Protein AF-A0A5M8QCH5-F1 (afdb_monomer_lite)

Organism: NCBI:txid1259555

pLDDT: mean 86.13, std 6.24, range [62.19, 92.56]

Sequence (64 aa):
MRHALRETNALSDIVMIVLAILLPPLAVFLHEGLGSRFWISILLTLLFFIPGVIFALLVVTDSI

Radius of gyration: 12.43 Å; chains: 1; bounding box: 17×43×19 Å

InterPro domains:
  IPR000612 Proteolipid membrane potential modulator [PF01679] (13-60)
  IPR000612 Proteolipid membrane potential modulator [PS01309] (18-33)
  IPR000612 Proteolipid membrane potential modulator [PTHR21659] (13-61)

Structure (mmCIF, N/CA/C/O backbone):
data_AF-A0A5M8QCH5-F1
#
_entry.id   AF-A0A5M8QCH5-F1
#
loop_
_atom_site.group_PDB
_atom_site.id
_atom_site.type_symbol
_atom_site.label_atom_id
_atom_site.label_alt_id
_atom_site.label_comp_id
_atom_site.label_asym_id
_atom_site.label_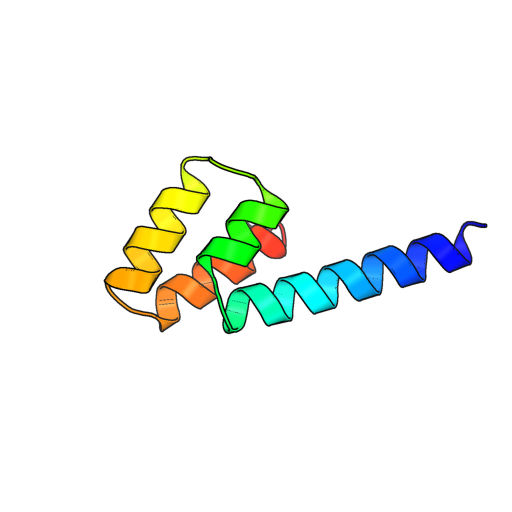entity_id
_atom_site.label_seq_id
_atom_site.pdbx_PDB_ins_code
_atom_site.Cartn_x
_atom_site.Cartn_y
_atom_site.Cartn_z
_atom_site.occupancy
_atom_site.B_iso_or_equiv
_atom_site.auth_seq_id
_atom_site.auth_comp_id
_atom_site.auth_asym_id
_atom_site.auth_atom_id
_atom_site.pdbx_PDB_model_num
ATOM 1 N N . MET A 1 1 ? -3.586 -30.685 6.162 1.00 62.19 1 MET A N 1
ATOM 2 C CA . MET A 1 1 ? -4.141 -29.354 6.504 1.00 62.19 1 MET A CA 1
ATOM 3 C C . MET A 1 1 ? -3.116 -28.219 6.388 1.00 62.19 1 MET A C 1
ATOM 5 O O . MET A 1 1 ? -3.357 -27.302 5.625 1.00 62.19 1 MET A O 1
ATOM 9 N N . ARG A 1 2 ? -1.939 -28.299 7.029 1.00 73.94 2 ARG A N 1
ATOM 10 C CA . ARG A 1 2 ? -0.865 -27.271 6.961 1.00 73.94 2 ARG A CA 1
ATOM 11 C C . ARG A 1 2 ? -0.277 -26.963 5.566 1.00 73.94 2 ARG A C 1
ATOM 13 O O . ARG A 1 2 ? 0.276 -25.888 5.382 1.00 73.94 2 ARG A O 1
ATOM 20 N N . HIS A 1 3 ? -0.418 -27.865 4.591 1.00 69.62 3 HIS A N 1
ATOM 21 C CA . HIS A 1 3 ? 0.037 -27.621 3.214 1.00 69.62 3 HIS A CA 1
ATOM 22 C C . HIS A 1 3 ? -0.910 -26.706 2.422 1.00 69.62 3 HIS A C 1
ATOM 24 O O . HIS A 1 3 ? -0.436 -25.776 1.785 1.00 69.62 3 HIS A O 1
ATOM 30 N N . ALA A 1 4 ? -2.229 -26.889 2.553 1.00 76.56 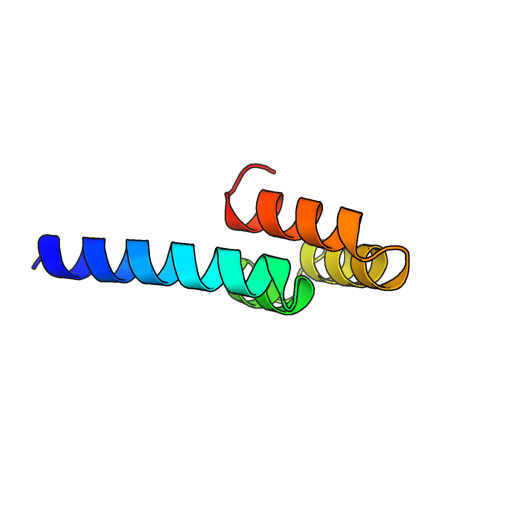4 ALA A N 1
ATOM 31 C CA . ALA A 1 4 ? -3.213 -26.029 1.890 1.00 76.56 4 ALA A CA 1
ATOM 32 C C . ALA A 1 4 ? -3.136 -24.574 2.386 1.00 76.56 4 ALA A C 1
ATOM 34 O O . ALA A 1 4 ? -3.199 -23.654 1.584 1.00 76.56 4 ALA A O 1
ATOM 35 N N . LEU A 1 5 ? -2.900 -24.368 3.690 1.00 75.75 5 LEU A N 1
ATOM 36 C CA . LEU A 1 5 ? -2.751 -23.033 4.290 1.00 75.75 5 LEU A CA 1
ATOM 37 C C . LEU A 1 5 ? -1.493 -22.291 3.807 1.00 75.75 5 LEU A C 1
ATOM 39 O O . LEU A 1 5 ? -1.490 -21.068 3.735 1.00 75.75 5 LEU A O 1
ATOM 43 N N . ARG A 1 6 ? -0.413 -23.009 3.465 1.00 73.06 6 ARG A N 1
ATOM 44 C CA . ARG A 1 6 ? 0.796 -22.388 2.897 1.00 73.06 6 ARG A CA 1
ATOM 45 C C . ARG A 1 6 ? 0.565 -21.885 1.477 1.00 73.06 6 ARG A C 1
ATOM 47 O O . ARG A 1 6 ? 1.035 -20.800 1.163 1.00 73.06 6 ARG A O 1
ATOM 54 N N . GLU A 1 7 ? -0.175 -22.631 0.655 1.00 73.38 7 GLU A N 1
ATOM 55 C CA . GLU A 1 7 ? -0.573 -22.144 -0.671 1.00 73.38 7 GLU A CA 1
ATOM 56 C C . GLU A 1 7 ? -1.505 -20.937 -0.572 1.00 73.38 7 GLU A C 1
ATOM 58 O O . GLU A 1 7 ? -1.325 -19.980 -1.316 1.00 73.38 7 GLU A O 1
ATOM 63 N N . THR A 1 8 ? -2.454 -20.927 0.373 1.00 76.69 8 THR A N 1
ATOM 64 C CA . THR A 1 8 ? -3.369 -19.781 0.524 1.00 76.69 8 THR A CA 1
ATOM 65 C C . THR A 1 8 ? -2.620 -18.501 0.899 1.00 76.69 8 THR A C 1
ATOM 67 O O . THR A 1 8 ? -2.906 -17.460 0.319 1.00 76.69 8 THR A O 1
ATOM 70 N N . ASN A 1 9 ? -1.632 -18.594 1.800 1.00 78.06 9 ASN A N 1
ATOM 71 C CA . ASN A 1 9 ? -0.796 -17.453 2.190 1.00 78.06 9 ASN A CA 1
ATOM 72 C C . ASN A 1 9 ? 0.122 -16.983 1.045 1.00 78.06 9 ASN A C 1
ATOM 74 O O . ASN A 1 9 ? 0.227 -15.795 0.774 1.00 78.06 9 ASN A O 1
ATOM 78 N N . ALA A 1 10 ? 0.740 -17.909 0.306 1.00 77.88 10 ALA A N 1
ATOM 79 C CA . ALA A 1 10 ? 1.586 -17.534 -0.828 1.00 77.88 10 ALA A CA 1
ATOM 80 C C . ALA A 1 10 ? 0.788 -16.832 -1.942 1.00 77.88 10 ALA A C 1
ATOM 82 O O . ALA A 1 10 ? 1.257 -15.864 -2.537 1.00 77.88 10 ALA A O 1
ATOM 83 N N . LEU A 1 11 ? -0.433 -17.300 -2.219 1.00 80.19 11 LEU A N 1
ATOM 84 C CA . LEU A 1 11 ? -1.317 -16.656 -3.186 1.00 80.19 11 LEU A CA 1
ATOM 85 C C . LEU A 1 11 ? -1.798 -15.289 -2.691 1.00 80.19 11 LEU A C 1
ATOM 87 O O . LEU A 1 11 ? -1.848 -14.362 -3.498 1.00 80.19 11 LE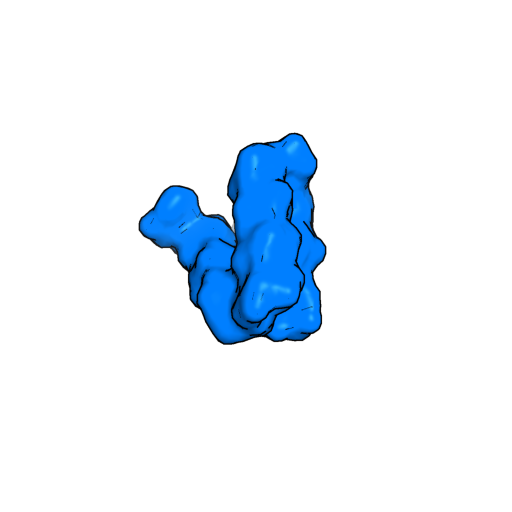U A O 1
ATOM 91 N N . SER A 1 12 ? -2.113 -15.129 -1.399 1.00 85.19 12 SER A N 1
ATOM 92 C CA . SER A 1 12 ? -2.475 -13.817 -0.851 1.00 85.19 12 SER A CA 1
ATOM 93 C C . SER A 1 12 ? -1.325 -12.819 -0.946 1.00 85.19 12 SER A C 1
ATOM 95 O O . SER A 1 12 ? -1.559 -11.695 -1.378 1.00 85.19 12 SER A O 1
ATOM 97 N N . ASP A 1 13 ? -0.091 -13.239 -0.664 1.00 85.62 13 ASP A N 1
ATOM 98 C CA . ASP A 1 13 ? 1.088 -12.369 -0.750 1.00 85.62 13 ASP A CA 1
ATOM 99 C C . ASP A 1 13 ? 1.327 -11.902 -2.193 1.00 85.62 13 ASP A C 1
ATOM 101 O O . ASP A 1 13 ? 1.514 -10.713 -2.455 1.00 85.62 13 ASP A O 1
ATOM 105 N N . ILE A 1 14 ? 1.235 -12.819 -3.163 1.00 88.50 14 ILE A N 1
ATOM 106 C CA . ILE A 1 14 ? 1.364 -12.491 -4.591 1.00 88.50 14 ILE A CA 1
ATOM 107 C C . ILE A 1 14 ? 0.259 -11.525 -5.029 1.00 88.50 14 ILE A C 1
ATOM 109 O O . ILE A 1 14 ? 0.531 -10.543 -5.720 1.00 88.50 14 ILE A O 1
ATOM 113 N N . VAL A 1 15 ? -0.988 -11.779 -4.624 1.00 90.38 15 VAL A N 1
ATOM 114 C CA . VAL A 1 15 ? -2.126 -10.911 -4.951 1.00 90.38 15 VAL A CA 1
ATOM 115 C C . VAL A 1 15 ? -1.941 -9.518 -4.345 1.00 90.38 15 VAL A C 1
ATOM 117 O O . VAL A 1 15 ? -2.194 -8.529 -5.033 1.00 90.38 15 VAL A O 1
ATOM 120 N N . MET A 1 16 ? -1.446 -9.411 -3.110 1.00 90.62 16 MET A N 1
ATOM 121 C CA . MET A 1 16 ? -1.175 -8.125 -2.461 1.00 90.62 16 MET A CA 1
ATOM 122 C C . MET A 1 16 ? -0.038 -7.358 -3.137 1.00 90.62 16 MET A C 1
ATOM 124 O O . MET A 1 16 ? -0.162 -6.150 -3.316 1.00 90.62 16 MET A O 1
ATOM 128 N N . ILE A 1 17 ? 1.021 -8.035 -3.590 1.00 90.12 17 ILE A N 1
ATOM 129 C CA . ILE A 1 17 ? 2.116 -7.409 -4.349 1.00 90.12 17 ILE A CA 1
ATOM 130 C C . ILE A 1 17 ? 1.615 -6.879 -5.699 1.00 90.12 17 ILE A C 1
ATOM 132 O O . ILE A 1 17 ? 1.917 -5.746 -6.074 1.00 90.12 17 ILE A O 1
ATOM 136 N N . VAL A 1 18 ? 0.813 -7.662 -6.426 1.00 92.31 18 VAL A N 1
ATOM 137 C CA . VAL A 1 18 ? 0.213 -7.221 -7.698 1.00 92.31 18 VAL A CA 1
ATOM 138 C C . VAL A 1 18 ? -0.717 -6.027 -7.472 1.00 92.31 18 VAL A C 1
ATOM 140 O O . VAL A 1 18 ? -0.654 -5.045 -8.214 1.00 92.31 18 VAL A O 1
ATOM 143 N N . LEU A 1 19 ? -1.541 -6.069 -6.421 1.00 91.00 19 LEU A N 1
ATOM 144 C CA . LEU A 1 19 ? -2.391 -4.948 -6.025 1.00 91.00 19 LEU A CA 1
ATOM 145 C C . LEU A 1 19 ? -1.568 -3.721 -5.622 1.00 91.00 19 LEU A C 1
ATOM 147 O O . LEU A 1 19 ? -1.963 -2.617 -5.970 1.00 91.00 19 LEU A O 1
ATOM 151 N N . ALA A 1 20 ? -0.425 -3.881 -4.952 1.00 90.88 20 ALA A N 1
ATOM 152 C CA . ALA A 1 20 ? 0.424 -2.763 -4.533 1.00 90.88 20 ALA A CA 1
ATOM 153 C C . ALA A 1 20 ? 1.013 -1.999 -5.727 1.00 90.88 20 ALA A C 1
ATOM 155 O O . ALA A 1 20 ? 1.232 -0.793 -5.640 1.00 90.88 20 ALA A O 1
ATOM 156 N N . ILE A 1 21 ? 1.224 -2.685 -6.853 1.00 89.50 21 ILE A N 1
ATOM 157 C CA . ILE A 1 21 ? 1.702 -2.080 -8.101 1.00 89.50 21 ILE A CA 1
ATOM 158 C C . ILE A 1 21 ? 0.547 -1.460 -8.895 1.00 89.50 21 ILE A C 1
ATOM 160 O O . ILE A 1 21 ? 0.706 -0.370 -9.432 1.00 89.50 21 ILE A O 1
ATOM 164 N N . LEU A 1 22 ? -0.604 -2.133 -8.997 1.00 90.19 22 LEU A N 1
ATOM 165 C CA . LEU A 1 22 ? -1.730 -1.666 -9.818 1.00 90.19 22 LEU A CA 1
ATOM 166 C C . LEU A 1 22 ? -2.547 -0.564 -9.126 1.00 90.19 22 LEU A C 1
ATOM 168 O O . LEU A 1 22 ? -2.979 0.398 -9.758 1.00 90.19 22 LEU A O 1
ATOM 172 N N . LEU A 1 23 ? -2.777 -0.726 -7.825 1.00 90.12 23 LEU A N 1
ATOM 173 C CA . LEU A 1 23 ? -3.593 0.141 -6.984 1.00 90.12 23 LEU A CA 1
ATOM 174 C C . LEU A 1 23 ? -2.965 0.221 -5.573 1.00 90.12 23 LEU A C 1
ATOM 176 O O . LEU A 1 23 ? -3.468 -0.388 -4.623 1.00 90.12 23 LEU A O 1
ATOM 180 N N . PRO A 1 24 ? -1.878 1.004 -5.418 1.00 87.25 24 PRO A N 1
ATOM 181 C CA . PRO A 1 24 ? -1.104 1.085 -4.176 1.00 87.25 24 PRO A CA 1
ATOM 182 C C . PRO A 1 24 ? -1.953 1.329 -2.915 1.00 87.25 24 PRO A C 1
ATOM 184 O O . PRO A 1 24 ? -1.774 0.605 -1.933 1.00 87.25 24 PRO A O 1
ATOM 187 N N . PRO A 1 25 ? -2.936 2.259 -2.919 1.00 88.38 25 PRO A N 1
ATOM 188 C CA . PRO A 1 25 ? -3.752 2.510 -1.735 1.00 88.38 25 PRO A CA 1
ATOM 189 C C . PRO A 1 25 ? -4.649 1.332 -1.357 1.00 88.38 25 PRO A C 1
ATOM 191 O O . PRO A 1 25 ? -4.935 1.129 -0.182 1.00 88.38 25 PRO A O 1
ATOM 194 N N . LEU A 1 26 ? -5.096 0.542 -2.338 1.00 91.19 26 LEU A N 1
ATOM 195 C CA . LEU A 1 26 ? -5.979 -0.595 -2.091 1.00 91.19 26 LEU A CA 1
ATOM 196 C C . LEU A 1 26 ? -5.223 -1.748 -1.428 1.00 91.19 26 LEU A C 1
ATOM 198 O O . LEU A 1 26 ? -5.762 -2.382 -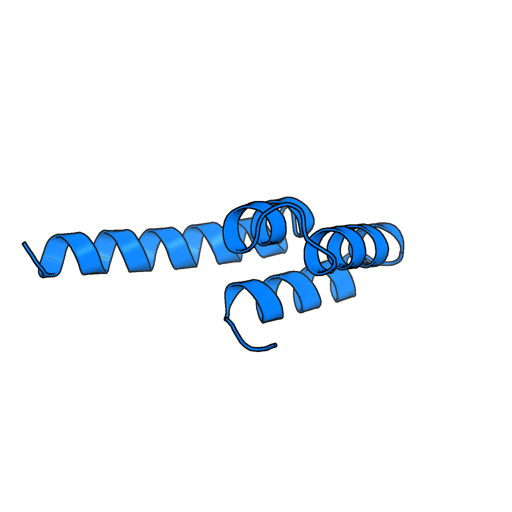0.525 1.00 91.19 26 LEU A O 1
ATOM 202 N N . ALA A 1 27 ? -3.974 -1.989 -1.836 1.00 91.62 27 ALA A N 1
ATOM 203 C CA . ALA A 1 27 ? -3.120 -2.984 -1.195 1.00 91.62 27 ALA A CA 1
ATOM 204 C C . ALA A 1 27 ? -2.812 -2.620 0.262 1.00 91.62 27 ALA A C 1
ATOM 206 O O . ALA A 1 27 ? -2.963 -3.461 1.144 1.00 91.62 27 ALA A O 1
ATOM 207 N N . VAL A 1 28 ? -2.471 -1.352 0.528 1.00 90.94 28 VAL A N 1
ATOM 208 C CA . VAL A 1 28 ? -2.224 -0.855 1.893 1.00 90.94 28 VAL A CA 1
ATOM 209 C C . VAL A 1 28 ? -3.493 -0.920 2.745 1.00 90.94 28 VAL A C 1
ATOM 211 O O . VAL A 1 28 ? -3.434 -1.332 3.898 1.00 90.94 28 VAL A O 1
ATOM 214 N N . PHE A 1 29 ? -4.655 -0.581 2.180 1.00 91.75 29 PHE A N 1
ATOM 215 C CA . PHE A 1 29 ? -5.941 -0.715 2.868 1.00 91.75 29 PHE A CA 1
ATOM 216 C C . PHE A 1 29 ? -6.283 -2.170 3.207 1.00 91.75 29 PHE A C 1
ATOM 218 O O . PHE A 1 29 ? -6.801 -2.438 4.285 1.00 91.75 29 PHE A O 1
ATOM 225 N N . LEU A 1 30 ? -6.011 -3.119 2.311 1.00 88.62 30 LEU A N 1
ATOM 226 C CA . LEU A 1 30 ? -6.256 -4.540 2.574 1.00 88.62 30 LEU A CA 1
ATOM 227 C C . LEU A 1 30 ? -5.269 -5.125 3.592 1.00 88.62 30 LEU A C 1
ATOM 229 O O . LEU A 1 30 ? -5.643 -6.042 4.318 1.00 88.62 30 LEU A O 1
ATOM 233 N N . HIS A 1 31 ? -4.041 -4.601 3.653 1.00 88.00 31 HIS A N 1
ATOM 234 C CA . HIS A 1 31 ? -3.024 -5.038 4.609 1.00 88.00 31 HIS A CA 1
ATOM 235 C C . HIS A 1 31 ? -3.244 -4.459 6.014 1.00 88.00 31 HIS A C 1
ATOM 237 O O . HIS A 1 31 ? -3.242 -5.200 6.991 1.00 88.00 31 HIS A O 1
ATOM 243 N N . GLU A 1 32 ? -3.480 -3.147 6.125 1.00 85.81 32 GLU A N 1
ATOM 244 C CA . GLU A 1 32 ? -3.532 -2.443 7.416 1.00 85.81 32 GLU A CA 1
ATOM 245 C C . GLU A 1 32 ? -4.869 -1.761 7.744 1.00 85.81 32 GLU A C 1
ATOM 247 O O . GLU A 1 32 ? -5.066 -1.275 8.860 1.00 85.81 32 GLU A O 1
ATOM 252 N N . GLY A 1 33 ? -5.804 -1.688 6.799 1.00 86.44 33 GLY A N 1
ATOM 253 C CA . GLY A 1 33 ? -7.057 -0.949 6.958 1.00 86.44 33 GLY A CA 1
ATOM 254 C C . GLY A 1 33 ? -6.912 0.570 6.788 1.00 86.44 33 GLY A C 1
ATOM 255 O O . GLY A 1 33 ? -6.007 1.082 6.126 1.00 86.44 33 GLY A O 1
ATOM 256 N N . LEU A 1 34 ? -7.849 1.324 7.378 1.00 82.56 34 LEU A N 1
ATOM 257 C CA . LEU A 1 34 ? -7.878 2.796 7.334 1.00 82.56 34 LEU A CA 1
ATOM 258 C C . LEU A 1 34 ? -6.985 3.393 8.423 1.00 82.56 34 LEU A C 1
ATOM 260 O O . LEU A 1 34 ? -7.466 3.860 9.454 1.00 82.56 34 LEU A O 1
ATOM 264 N N . GLY A 1 35 ? -5.677 3.375 8.182 1.00 86.81 35 GLY A N 1
ATOM 265 C CA . GLY A 1 35 ? -4.672 3.975 9.059 1.00 86.81 35 GLY A CA 1
ATOM 266 C C . GLY A 1 35 ? -3.947 5.169 8.438 1.00 86.81 35 GLY A C 1
ATOM 267 O O . GLY A 1 35 ? -4.153 5.535 7.281 1.00 86.81 35 GLY A O 1
ATOM 268 N N . SER A 1 36 ? -3.020 5.754 9.196 1.00 86.44 36 SER A N 1
ATOM 269 C CA . SER A 1 36 ? -2.141 6.833 8.724 1.00 86.44 36 SER A CA 1
ATOM 270 C C . SER A 1 36 ? -1.331 6.422 7.486 1.00 86.44 36 SER A C 1
ATOM 272 O O . SER A 1 36 ? -1.153 7.225 6.573 1.00 86.44 36 SER A O 1
ATOM 274 N N . ARG A 1 37 ? -0.898 5.153 7.414 1.00 87.56 37 ARG A N 1
ATOM 275 C CA . ARG A 1 37 ? -0.158 4.590 6.271 1.00 87.56 37 ARG A CA 1
ATOM 276 C C . ARG A 1 37 ? -1.000 4.548 4.989 1.00 87.56 37 ARG A C 1
ATOM 278 O O . ARG A 1 37 ? -0.482 4.872 3.924 1.00 87.56 37 ARG A O 1
ATOM 285 N N . PHE A 1 38 ? -2.309 4.292 5.079 1.00 89.44 38 PHE A N 1
ATOM 286 C CA . PHE A 1 38 ? -3.223 4.389 3.933 1.00 89.44 38 PHE A CA 1
ATOM 287 C C . PHE A 1 38 ? -3.292 5.817 3.378 1.00 89.44 38 PHE A C 1
ATOM 289 O O . PHE A 1 38 ? -3.103 6.023 2.179 1.00 89.44 38 PHE A O 1
ATOM 296 N N . TRP A 1 39 ? -3.468 6.821 4.239 1.00 88.00 39 TRP A N 1
ATOM 297 C CA . TRP A 1 39 ? -3.505 8.22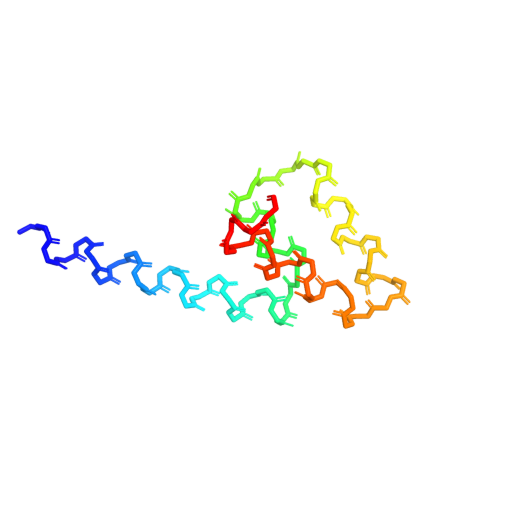5 3.811 1.00 88.00 39 TRP A CA 1
ATOM 298 C C . TRP A 1 39 ? -2.178 8.696 3.208 1.00 88.00 39 TRP A C 1
ATOM 300 O O . TRP A 1 39 ? -2.182 9.405 2.202 1.00 88.00 39 TRP A O 1
ATOM 310 N N . ILE A 1 40 ? -1.048 8.254 3.768 1.00 87.25 40 ILE A N 1
ATOM 311 C CA . ILE A 1 40 ? 0.286 8.509 3.207 1.00 87.25 40 ILE A CA 1
ATOM 312 C C . ILE A 1 40 ? 0.421 7.858 1.827 1.00 87.25 40 ILE A C 1
ATOM 314 O O . ILE A 1 40 ? 0.884 8.515 0.896 1.00 87.25 40 ILE A O 1
ATOM 318 N N . SER A 1 41 ? -0.035 6.611 1.664 1.00 88.19 41 SER A N 1
ATOM 319 C CA . SER A 1 41 ? -0.015 5.929 0.367 1.00 88.19 41 SER A CA 1
ATOM 320 C C . SER A 1 41 ? -0.847 6.678 -0.676 1.00 88.19 41 SER A C 1
ATOM 322 O O . SER A 1 41 ? -0.375 6.873 -1.792 1.00 88.19 41 SER A O 1
ATOM 324 N N . ILE A 1 42 ? -2.026 7.201 -0.315 1.00 89.12 42 ILE A N 1
ATOM 325 C CA . ILE A 1 42 ? -2.846 8.037 -1.204 1.00 89.12 42 ILE A CA 1
ATOM 326 C C . ILE A 1 42 ? -2.095 9.306 -1.585 1.00 89.12 42 ILE A C 1
ATOM 328 O O . ILE A 1 42 ? -1.993 9.607 -2.770 1.00 89.12 42 ILE A O 1
ATOM 332 N N . LEU A 1 43 ? -1.554 10.031 -0.605 1.00 91.19 43 LEU A N 1
ATOM 333 C CA . LEU A 1 43 ? -0.847 11.286 -0.845 1.00 91.19 43 LEU A CA 1
ATOM 334 C C . LEU A 1 43 ? 0.363 11.082 -1.766 1.00 91.19 43 LEU A C 1
ATOM 336 O O . LEU A 1 43 ? 0.543 11.844 -2.713 1.00 91.19 43 LEU A O 1
ATOM 340 N N . LEU A 1 44 ? 1.152 10.030 -1.526 1.00 88.94 44 LEU A N 1
ATOM 341 C CA . LEU A 1 44 ? 2.287 9.659 -2.369 1.00 88.94 44 LEU A CA 1
ATOM 342 C C . LEU A 1 44 ? 1.826 9.303 -3.778 1.00 88.94 44 LEU A C 1
ATOM 344 O O . LEU A 1 44 ? 2.354 9.868 -4.725 1.00 88.94 44 LEU A O 1
ATOM 348 N N . THR A 1 45 ? 0.809 8.448 -3.921 1.00 87.06 45 THR A N 1
ATOM 349 C CA . THR A 1 45 ? 0.293 8.026 -5.235 1.00 87.06 45 THR A CA 1
ATOM 350 C C . THR A 1 45 ? -0.267 9.207 -6.035 1.00 87.06 45 THR A C 1
ATOM 352 O O . THR A 1 45 ? -0.121 9.236 -7.256 1.00 87.06 45 THR A O 1
ATOM 355 N N . LEU A 1 46 ? -0.869 10.195 -5.359 1.00 85.31 46 LEU A N 1
ATOM 356 C CA . LEU A 1 46 ? -1.410 11.410 -5.975 1.00 85.31 46 LEU A CA 1
ATOM 357 C C . LEU A 1 46 ? -0.313 12.400 -6.401 1.00 85.31 46 LEU A C 1
ATOM 359 O O . LEU A 1 46 ? -0.475 13.087 -7.406 1.00 85.31 46 LEU A O 1
ATOM 363 N N . LEU A 1 47 ? 0.786 12.489 -5.641 1.00 85.75 47 LEU A N 1
ATOM 364 C CA . LEU A 1 47 ? 1.906 13.387 -5.932 1.00 85.75 47 LEU A CA 1
ATOM 365 C C . LEU A 1 47 ? 2.825 12.795 -7.013 1.00 85.75 47 LEU A C 1
ATOM 367 O O . LEU A 1 47 ? 3.189 13.489 -7.957 1.00 85.75 47 LEU A O 1
ATOM 371 N N . PHE A 1 48 ? 3.163 11.507 -6.891 1.00 85.12 48 PHE A N 1
ATOM 372 C CA . PHE A 1 48 ? 3.947 10.727 -7.847 1.00 85.12 48 PHE A CA 1
ATOM 373 C C . PHE A 1 48 ? 3.641 9.223 -7.693 1.00 85.12 48 PHE A C 1
ATOM 375 O O . PHE A 1 48 ? 3.857 8.626 -6.641 1.00 85.12 48 PHE A O 1
ATOM 382 N N . PHE A 1 49 ? 3.224 8.556 -8.770 1.00 84.38 49 PHE A N 1
ATOM 383 C CA . PHE A 1 49 ? 2.827 7.141 -8.716 1.00 84.38 49 PHE A CA 1
ATOM 384 C C . PHE A 1 49 ? 3.938 6.196 -8.217 1.00 84.38 49 PHE A C 1
ATOM 386 O O . PHE A 1 49 ? 3.691 5.330 -7.381 1.00 84.38 49 PHE A O 1
ATOM 393 N N . ILE A 1 50 ? 5.180 6.390 -8.680 1.00 88.94 50 ILE A N 1
ATOM 394 C CA . ILE A 1 50 ? 6.321 5.520 -8.343 1.00 88.94 50 ILE A CA 1
ATOM 395 C C . ILE A 1 50 ? 6.614 5.459 -6.831 1.00 88.94 50 ILE A C 1
ATOM 397 O O . ILE A 1 50 ? 6.673 4.350 -6.298 1.00 88.94 50 ILE A O 1
ATOM 401 N N . PRO A 1 51 ? 6.781 6.579 -6.099 1.00 88.88 51 PRO A N 1
ATOM 402 C CA . PRO A 1 51 ? 6.991 6.510 -4.654 1.00 88.88 51 PRO A CA 1
ATOM 403 C C . PRO A 1 51 ? 5.767 5.976 -3.893 1.00 88.88 51 PRO A C 1
ATOM 405 O O . PRO A 1 51 ? 5.947 5.368 -2.841 1.00 88.88 51 PRO A O 1
ATOM 408 N N . GLY A 1 52 ? 4.549 6.112 -4.434 1.00 90.50 52 GLY A N 1
ATOM 409 C CA . GLY A 1 52 ? 3.359 5.433 -3.906 1.00 90.50 52 GLY A CA 1
ATOM 410 C C . GLY A 1 52 ? 3.460 3.905 -3.984 1.00 90.50 52 GLY A C 1
ATOM 411 O O . GLY A 1 52 ? 3.200 3.227 -2.993 1.00 90.50 52 GLY A O 1
ATOM 412 N N . VAL A 1 53 ? 3.912 3.366 -5.123 1.00 91.94 53 VAL A N 1
ATOM 413 C CA . VAL A 1 53 ? 4.143 1.920 -5.315 1.00 91.94 53 VAL A CA 1
ATOM 414 C C . VAL A 1 53 ? 5.234 1.398 -4.379 1.00 91.94 53 VAL A C 1
ATOM 416 O O . VAL A 1 53 ? 5.038 0.375 -3.730 1.00 91.94 53 VAL A O 1
ATOM 419 N N . ILE A 1 54 ? 6.370 2.099 -4.265 1.00 92.56 54 ILE A N 1
ATOM 420 C CA . ILE A 1 54 ? 7.469 1.690 -3.369 1.00 92.56 54 ILE A CA 1
ATOM 421 C C . ILE A 1 54 ? 6.983 1.642 -1.920 1.00 92.56 54 ILE A C 1
ATOM 423 O O . ILE A 1 54 ? 7.229 0.662 -1.222 1.00 92.56 54 ILE A O 1
ATOM 427 N N . PHE A 1 55 ? 6.266 2.673 -1.474 1.00 92.19 55 PHE A N 1
ATOM 4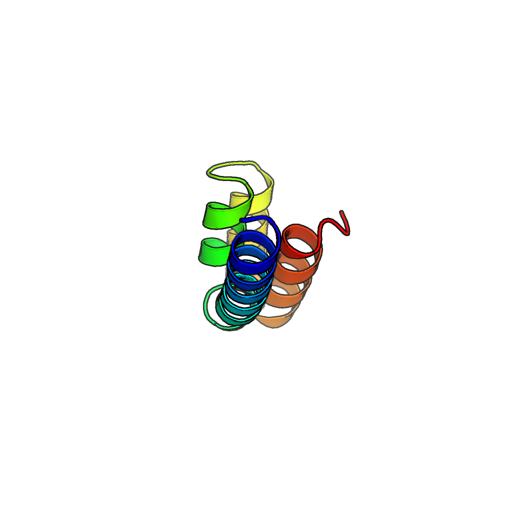28 C CA . PHE A 1 55 ? 5.713 2.715 -0.126 1.00 92.19 55 PHE A CA 1
ATOM 429 C C . PHE A 1 55 ? 4.714 1.576 0.122 1.00 92.19 55 PHE A C 1
ATOM 431 O O . PHE A 1 55 ? 4.803 0.906 1.145 1.00 92.19 55 PHE A O 1
ATOM 438 N N . ALA A 1 56 ? 3.803 1.313 -0.820 1.00 91.62 56 ALA A N 1
ATOM 439 C CA . ALA A 1 56 ? 2.844 0.219 -0.695 1.00 91.62 56 ALA A CA 1
ATOM 440 C C . ALA A 1 56 ? 3.524 -1.156 -0.636 1.00 91.62 56 ALA A C 1
ATOM 442 O O . ALA A 1 56 ? 3.112 -1.992 0.162 1.00 91.62 56 ALA A O 1
ATOM 443 N N . LEU A 1 57 ? 4.585 -1.376 -1.422 1.00 91.94 57 LEU A N 1
ATOM 444 C CA . LEU A 1 57 ? 5.385 -2.598 -1.342 1.00 91.94 57 LEU A CA 1
ATOM 445 C C . LEU A 1 57 ? 6.049 -2.739 0.026 1.00 91.94 57 LEU A C 1
ATOM 447 O O . LEU A 1 57 ? 5.900 -3.789 0.630 1.00 91.94 57 LEU A O 1
ATOM 451 N N . LEU A 1 58 ? 6.704 -1.688 0.536 1.00 91.62 58 LEU A N 1
ATOM 452 C CA . LEU A 1 58 ? 7.353 -1.716 1.852 1.00 91.62 58 LEU A CA 1
ATOM 453 C C . LEU A 1 58 ? 6.372 -2.042 2.984 1.00 91.62 58 LEU A C 1
ATOM 455 O O . LEU A 1 58 ? 6.743 -2.766 3.900 1.00 91.62 58 LEU A O 1
ATOM 459 N N . VAL A 1 59 ? 5.139 -1.534 2.911 1.00 90.50 59 VAL A N 1
ATOM 460 C CA . VAL A 1 59 ? 4.079 -1.861 3.876 1.00 90.50 59 VAL A CA 1
ATOM 461 C C . VAL A 1 59 ? 3.627 -3.314 3.724 1.00 90.50 59 VAL A C 1
ATOM 463 O O . VAL A 1 59 ? 3.606 -4.043 4.702 1.00 90.50 59 VAL A O 1
ATOM 466 N N . VAL A 1 60 ? 3.306 -3.764 2.506 1.00 88.12 60 VAL A N 1
ATOM 467 C CA . VAL A 1 60 ? 2.814 -5.134 2.249 1.00 88.12 60 VAL A CA 1
ATOM 468 C C . VAL A 1 60 ? 3.866 -6.204 2.562 1.00 88.12 60 VAL A C 1
ATOM 470 O O . VAL A 1 60 ? 3.507 -7.320 2.928 1.00 88.12 60 VAL A O 1
ATOM 473 N N . THR A 1 61 ? 5.157 -5.890 2.419 1.00 88.81 61 THR A N 1
ATOM 474 C CA . THR A 1 61 ? 6.264 -6.780 2.799 1.00 88.81 61 THR A CA 1
ATOM 475 C C . THR A 1 61 ? 6.736 -6.586 4.241 1.00 88.81 61 THR A C 1
ATOM 477 O O . THR A 1 61 ? 7.832 -7.049 4.562 1.00 88.81 61 THR A O 1
ATOM 480 N N . ASP A 1 62 ? 5.971 -5.887 5.093 1.00 84.94 62 ASP A N 1
ATOM 481 C CA . ASP A 1 62 ? 6.299 -5.630 6.510 1.00 84.94 62 ASP A CA 1
ATOM 482 C C . ASP A 1 62 ? 7.733 -5.092 6.705 1.00 84.94 62 ASP A C 1
ATOM 484 O O . ASP A 1 62 ? 8.452 -5.402 7.656 1.00 84.94 62 ASP A O 1
ATOM 488 N N . SER A 1 63 ? 8.207 -4.311 5.739 1.00 84.19 63 SER A N 1
ATOM 489 C CA . SER A 1 63 ? 9.560 -3.758 5.743 1.00 84.19 63 SER A CA 1
ATOM 490 C C . SER A 1 63 ? 9.648 -2.440 6.518 1.00 84.19 63 SER A C 1
ATOM 492 O O . SER A 1 63 ? 10.764 -1.995 6.798 1.00 84.19 63 SER A O 1
ATOM 494 N N . ILE A 1 64 ? 8.502 -1.827 6.857 1.00 80.56 64 ILE A N 1
ATOM 495 C CA . ILE A 1 64 ? 8.366 -0.587 7.645 1.00 80.56 64 ILE A CA 1
ATOM 496 C C . ILE A 1 64 ? 7.183 -0.611 8.618 1.00 80.56 64 ILE A C 1
ATOM 498 O O . ILE A 1 64 ? 6.151 -1.242 8.312 1.00 80.56 64 ILE A O 1
#

Foldseek 3Di:
DVVVVVVVVVVVLVVLLVCLLVPVLVSLCVQPNPDPLSVVLVVCCVVPNVVSSVSSNCNSVVVD

Secondary structure (DSSP, 8-state):
-HHHHHHHHHHHHHHHHHHHHH-HHHHHHHHH-SSHHHHHHHHHHHH-HHHHHHHHHHHHTT--